Protein AF-A0A538NC25-F1 (afdb_monomer_lite)

Secondary structure (DSSP, 8-state):
-PPP------PPPTTSPP--SS--HHHHHHHHTT-S---HHHHHHHHHHH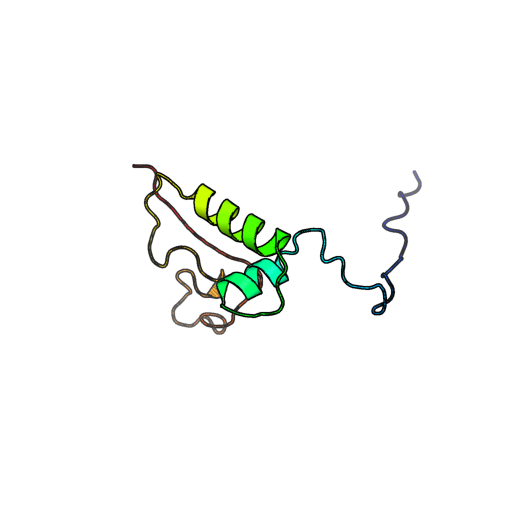HTTTTSEEPTT-SEEGGGSS--TT-TTTT---S-EE--EE--

Sequence (92 aa):
MPRRDAYSDRQPDPLDAVDTTAAHSARVWNYWLGGKDNFAPDRIAGDRLMEIFEGLELVEPGLVSCTRWRPAPDDPQANVDVPQFCAVARKP

pLDDT: mean 84.49, std 15.19, range [43.06, 96.62]

Foldseek 3Di:
DDDPDPDDDDPDDPPPPPPQPAADLVQLVCVVVVHDSHHPNSVVVNVVVVCVCPQWAKDPPAKDAPLCDPHDPPPPSNPPHDSDIDIDTHHD

Structure (mmCIF, N/CA/C/O backbone):
data_AF-A0A538NC25-F1
#
_entry.id   AF-A0A538NC25-F1
#
loop_
_atom_site.group_PDB
_atom_site.id
_atom_site.type_symbol
_atom_site.label_atom_id
_atom_site.label_alt_id
_atom_site.label_comp_id
_atom_site.label_asym_id
_atom_site.label_entity_id
_atom_site.label_seq_id
_atom_site.pdbx_PDB_ins_code
_atom_site.Cartn_x
_atom_site.Cartn_y
_atom_site.Cartn_z
_atom_site.occupancy
_atom_site.B_iso_or_equiv
_atom_site.auth_seq_id
_atom_site.auth_comp_id
_atom_site.auth_asym_id
_atom_site.auth_atom_id
_atom_site.pdbx_PDB_model_num
ATOM 1 N N . MET A 1 1 ? -26.680 -20.722 -31.541 1.00 43.06 1 MET A N 1
ATOM 2 C CA . MET A 1 1 ? -25.805 -19.659 -30.999 1.00 43.06 1 MET A CA 1
ATOM 3 C C . MET A 1 1 ? -24.522 -20.323 -30.503 1.00 43.06 1 MET A C 1
ATOM 5 O O . MET A 1 1 ? -24.599 -20.976 -29.467 1.00 43.06 1 MET A O 1
ATOM 9 N N . PRO A 1 2 ? -23.386 -20.285 -31.223 1.00 46.28 2 PRO A N 1
ATOM 10 C CA . PRO A 1 2 ? -22.144 -20.824 -30.679 1.00 46.28 2 PRO A CA 1
ATOM 11 C C . PRO A 1 2 ? -21.579 -19.855 -29.629 1.00 46.28 2 PRO A C 1
ATOM 13 O O . PRO A 1 2 ? -21.579 -18.640 -29.830 1.00 46.28 2 PRO A O 1
ATOM 16 N N . ARG A 1 3 ? -21.184 -20.400 -28.471 1.00 52.91 3 ARG A N 1
ATOM 17 C CA . ARG A 1 3 ? -20.558 -19.662 -27.364 1.00 52.91 3 ARG A CA 1
ATOM 18 C C . ARG A 1 3 ? -19.209 -19.116 -27.832 1.00 52.91 3 ARG A C 1
ATOM 20 O O . ARG A 1 3 ? -18.433 -19.875 -28.394 1.00 52.91 3 ARG A O 1
ATOM 27 N N . ARG A 1 4 ? -18.967 -17.821 -27.592 1.00 50.84 4 ARG A N 1
ATOM 28 C CA . ARG A 1 4 ? -17.679 -17.155 -27.832 1.00 50.84 4 ARG A CA 1
ATOM 29 C C . ARG A 1 4 ? -16.565 -17.886 -27.090 1.00 50.84 4 ARG A C 1
ATOM 31 O O . ARG A 1 4 ? -16.713 -18.202 -25.910 1.00 50.84 4 ARG A O 1
ATOM 38 N N . ASP A 1 5 ? -15.484 -18.096 -27.814 1.00 45.94 5 ASP A N 1
ATOM 39 C CA . ASP A 1 5 ? -14.248 -18.741 -27.401 1.00 45.94 5 ASP A CA 1
ATOM 40 C C . ASP A 1 5 ? -13.657 -17.941 -26.234 1.00 45.94 5 ASP A C 1
ATOM 42 O O . ASP A 1 5 ? -13.196 -16.808 -26.386 1.00 45.94 5 ASP A O 1
ATOM 46 N N . ALA A 1 6 ? -13.790 -18.490 -25.030 1.00 46.84 6 ALA A N 1
ATOM 47 C CA . ALA A 1 6 ? -13.235 -17.905 -23.826 1.00 46.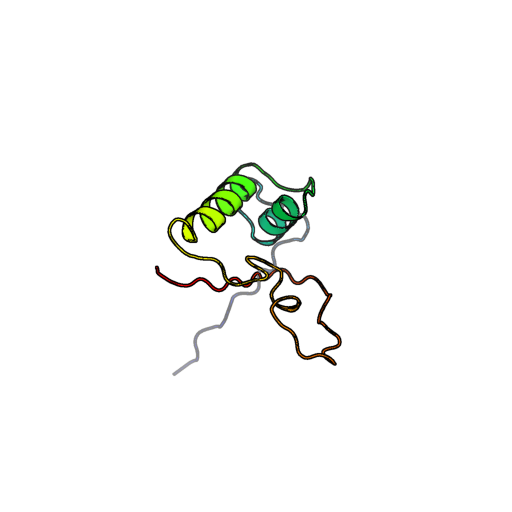84 6 ALA A CA 1
ATOM 48 C C . ALA A 1 6 ? -11.713 -18.069 -23.871 1.00 46.84 6 ALA A C 1
ATOM 50 O O . ALA A 1 6 ? -11.234 -19.193 -23.940 1.00 46.84 6 ALA A O 1
ATOM 51 N N . TYR A 1 7 ? -11.008 -16.934 -23.823 1.00 43.19 7 TYR A N 1
ATOM 52 C CA . TYR A 1 7 ? -9.594 -16.790 -23.471 1.00 43.19 7 TYR A CA 1
ATOM 53 C C .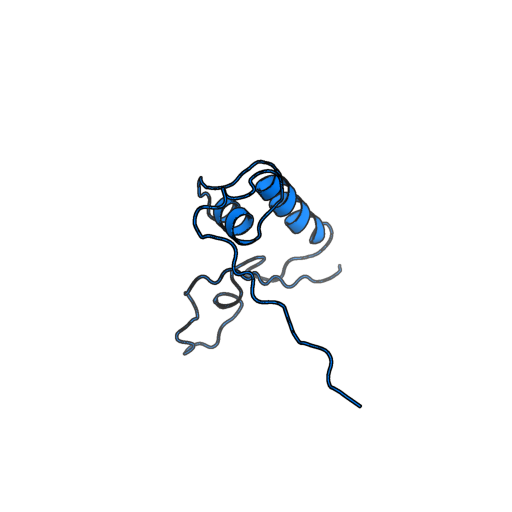 TYR A 1 7 ? -8.627 -17.716 -24.225 1.00 43.19 7 TYR A C 1
ATOM 55 O O . TYR A 1 7 ? -8.372 -18.842 -23.819 1.00 43.19 7 TYR A O 1
ATOM 63 N N . SER A 1 8 ? -8.018 -17.212 -25.304 1.00 51.47 8 SER A N 1
ATOM 64 C CA . SER A 1 8 ? -6.865 -17.880 -25.908 1.00 51.47 8 SER A CA 1
ATOM 65 C C . SER A 1 8 ? -5.731 -17.985 -24.884 1.00 51.47 8 SER A C 1
ATOM 67 O O . SER A 1 8 ? -5.180 -16.965 -24.458 1.00 51.47 8 SER A O 1
ATOM 69 N N . ASP A 1 9 ? -5.393 -19.221 -24.532 1.00 56.84 9 ASP A N 1
ATOM 70 C CA . ASP A 1 9 ? -4.260 -19.625 -23.707 1.00 56.84 9 ASP A CA 1
ATOM 71 C C . ASP A 1 9 ? -2.926 -19.180 -24.318 1.00 56.84 9 ASP A C 1
ATOM 73 O O . ASP A 1 9 ? -2.254 -19.915 -25.042 1.00 56.84 9 ASP A O 1
ATOM 77 N N . ARG A 1 10 ? -2.493 -17.972 -23.970 1.00 56.06 10 ARG A N 1
ATOM 78 C CA . ARG A 1 10 ? -1.066 -17.686 -23.869 1.00 56.06 10 ARG A CA 1
ATOM 79 C C . ARG A 1 10 ? -0.771 -17.364 -22.416 1.00 56.06 10 ARG A C 1
ATOM 81 O O . ARG A 1 10 ? -0.855 -16.208 -22.011 1.00 56.06 10 ARG A O 1
ATOM 88 N N . GLN A 1 11 ? -0.417 -18.381 -21.632 1.00 57.91 11 GLN A N 1
ATOM 89 C CA . GLN A 1 11 ? 0.424 -18.100 -20.473 1.00 57.91 11 GLN A CA 1
ATOM 90 C C . GLN A 1 11 ? 1.752 -17.554 -21.021 1.00 57.91 11 GLN A C 1
ATOM 92 O O . GLN A 1 11 ? 2.357 -18.222 -21.864 1.00 57.91 11 GLN A O 1
ATOM 97 N N . PRO A 1 12 ? 2.176 -16.338 -20.638 1.00 55.66 12 PRO A N 1
ATOM 98 C CA . PRO A 1 12 ? 3.497 -15.843 -20.999 1.00 55.66 12 PRO A CA 1
ATOM 99 C C . PRO A 1 12 ? 4.569 -16.804 -20.475 1.00 55.66 12 PRO A C 1
ATOM 101 O O . PRO A 1 12 ? 4.368 -17.480 -19.460 1.00 55.66 12 PRO A O 1
ATOM 104 N N . ASP A 1 13 ? 5.681 -16.892 -21.203 1.00 62.09 13 ASP A N 1
ATOM 105 C CA . ASP A 1 13 ? 6.828 -17.692 -20.783 1.00 62.09 13 ASP A CA 1
ATOM 106 C C . ASP A 1 13 ? 7.331 -17.111 -19.447 1.00 62.09 13 ASP A C 1
ATOM 108 O O . ASP A 1 13 ? 7.494 -15.892 -19.351 1.00 62.09 13 ASP A O 1
ATOM 112 N N . PRO A 1 14 ? 7.581 -17.923 -18.404 1.00 56.91 14 PRO A N 1
ATOM 113 C CA . PRO A 1 14 ? 8.210 -17.459 -17.166 1.00 56.91 14 PRO A CA 1
ATOM 114 C C . PRO A 1 14 ? 9.525 -16.680 -17.366 1.00 56.91 14 PRO A C 1
ATOM 116 O O . PRO A 1 14 ? 9.982 -16.019 -16.435 1.00 56.91 14 PRO A O 1
ATOM 119 N N . LEU A 1 15 ? 10.145 -16.779 -18.549 1.00 55.62 15 LEU A N 1
ATOM 120 C CA . LEU A 1 15 ? 11.361 -16.069 -18.946 1.00 55.62 15 LEU A CA 1
ATOM 121 C C . LEU A 1 15 ? 11.123 -14.738 -19.675 1.00 55.62 15 LEU A C 1
ATOM 123 O O . LEU A 1 15 ? 12.102 -14.045 -19.970 1.00 55.62 15 LEU A O 1
ATOM 127 N N . ASP A 1 16 ? 9.876 -14.348 -19.957 1.00 67.06 16 ASP A N 1
ATOM 128 C CA . ASP A 1 16 ? 9.596 -12.984 -20.402 1.00 67.06 16 ASP A CA 1
ATOM 129 C C . ASP A 1 16 ? 10.047 -12.028 -19.286 1.00 67.06 16 ASP A C 1
ATOM 131 O O . ASP A 1 16 ? 9.606 -12.118 -18.136 1.00 67.06 16 ASP A O 1
ATOM 135 N N . ALA A 1 17 ? 11.000 -11.146 -19.603 1.00 74.62 17 ALA A N 1
ATOM 136 C CA . ALA A 1 17 ? 11.567 -10.227 -18.626 1.00 74.62 17 ALA A CA 1
ATOM 137 C C . ALA A 1 17 ? 10.445 -9.428 -17.949 1.00 74.62 17 ALA A C 1
ATOM 139 O O . ALA A 1 17 ? 9.587 -8.854 -18.621 1.00 74.62 17 ALA A O 1
ATOM 140 N N . VAL A 1 18 ? 10.460 -9.390 -16.613 1.00 82.19 18 VAL A N 1
ATOM 141 C CA . VAL A 1 18 ? 9.479 -8.638 -15.825 1.00 82.19 18 VAL A CA 1
ATOM 142 C C . VAL A 1 18 ? 9.466 -7.187 -16.301 1.00 82.19 18 VAL A C 1
ATOM 144 O O . VAL A 1 18 ? 10.499 -6.520 -16.267 1.00 82.19 18 VAL A O 1
ATOM 147 N N . ASP A 1 19 ? 8.300 -6.683 -16.705 1.00 88.12 19 ASP A N 1
ATOM 148 C CA . ASP A 1 19 ? 8.146 -5.268 -17.035 1.00 88.12 19 ASP A CA 1
ATOM 149 C C . ASP A 1 19 ? 8.315 -4.424 -15.763 1.00 88.12 19 ASP A C 1
ATOM 151 O O . ASP A 1 19 ? 7.514 -4.482 -14.818 1.00 88.12 19 ASP A O 1
ATOM 155 N N . THR A 1 20 ? 9.405 -3.662 -15.733 1.00 92.06 20 THR A N 1
ATOM 156 C CA . THR A 1 20 ? 9.785 -2.761 -14.639 1.00 92.06 20 THR A CA 1
ATOM 157 C C . THR A 1 20 ? 9.367 -1.312 -14.897 1.00 92.06 20 THR A C 1
ATOM 159 O O . THR A 1 20 ? 9.579 -0.449 -14.044 1.00 92.06 20 THR A O 1
ATOM 162 N N . THR A 1 21 ? 8.772 -1.036 -16.063 1.00 94.00 21 THR A N 1
ATOM 163 C CA . THR A 1 21 ? 8.342 0.303 -16.489 1.00 94.00 21 THR A CA 1
ATOM 164 C C . THR A 1 21 ? 6.896 0.609 -16.108 1.00 94.00 21 THR A C 1
ATOM 166 O O . THR A 1 21 ? 6.550 1.774 -15.908 1.00 94.00 21 THR A O 1
ATOM 169 N N . ALA A 1 22 ? 6.068 -0.420 -15.929 1.00 91.69 22 ALA A N 1
ATOM 170 C CA . ALA A 1 22 ? 4.733 -0.314 -15.354 1.00 91.69 22 ALA A CA 1
ATOM 171 C C . ALA A 1 22 ? 4.745 -0.623 -13.848 1.00 91.69 22 ALA A C 1
ATOM 173 O O . ALA A 1 22 ? 5.581 -1.385 -13.367 1.00 91.69 22 ALA A O 1
ATOM 174 N N . ALA A 1 23 ? 3.806 -0.056 -13.089 1.00 93.25 23 ALA A N 1
ATOM 175 C CA . ALA A 1 23 ? 3.628 -0.420 -11.684 1.00 93.25 23 ALA A CA 1
ATOM 176 C C . ALA A 1 23 ? 2.987 -1.814 -11.552 1.00 93.25 23 ALA A C 1
ATOM 178 O O . ALA A 1 23 ? 2.092 -2.167 -12.320 1.00 93.25 23 ALA A O 1
ATOM 179 N N . HIS A 1 24 ? 3.404 -2.585 -10.548 1.00 92.62 24 HIS A N 1
ATOM 180 C CA . HIS A 1 24 ? 2.838 -3.894 -10.229 1.00 92.62 24 HIS A CA 1
ATOM 181 C C . HIS A 1 24 ? 2.523 -3.998 -8.734 1.00 92.62 24 HIS A C 1
ATOM 183 O O . HIS A 1 24 ? 3.386 -3.765 -7.890 1.00 92.62 24 HIS A O 1
ATOM 189 N N . SER A 1 25 ? 1.305 -4.417 -8.384 1.00 87.75 25 SER A N 1
ATOM 190 C CA . SER A 1 25 ? 0.798 -4.418 -6.999 1.00 87.75 25 SER A CA 1
ATOM 191 C C . SER A 1 25 ? 1.712 -5.146 -6.003 1.00 87.75 25 SER A C 1
ATOM 193 O O . SER A 1 25 ? 1.997 -4.618 -4.932 1.00 87.75 25 SER A O 1
ATOM 195 N N . ALA A 1 26 ? 2.247 -6.315 -6.372 1.00 89.94 26 ALA A N 1
ATOM 196 C CA . ALA A 1 26 ? 3.184 -7.064 -5.526 1.00 89.94 26 ALA A CA 1
ATOM 197 C C . ALA A 1 26 ? 4.502 -6.310 -5.236 1.00 89.94 26 ALA A C 1
ATOM 199 O O . ALA A 1 26 ? 5.103 -6.492 -4.181 1.00 89.94 26 ALA A O 1
ATOM 200 N N . ARG A 1 27 ? 4.955 -5.437 -6.145 1.00 93.81 27 ARG A N 1
ATOM 201 C CA . ARG A 1 27 ? 6.162 -4.621 -5.942 1.00 93.81 27 ARG A CA 1
ATOM 202 C C . ARG A 1 27 ? 5.870 -3.356 -5.143 1.00 93.81 27 ARG A C 1
ATOM 204 O O . ARG A 1 27 ? 6.706 -2.947 -4.344 1.00 93.81 27 ARG A O 1
ATOM 211 N N . VAL A 1 28 ? 4.673 -2.787 -5.290 1.00 92.50 28 VAL A N 1
ATOM 212 C CA . VAL A 1 28 ? 4.174 -1.730 -4.393 1.00 92.50 28 VAL A CA 1
ATOM 213 C C . VAL A 1 28 ? 4.112 -2.252 -2.952 1.00 92.50 28 VAL A C 1
ATOM 215 O O . VAL A 1 28 ? 4.597 -1.598 -2.035 1.00 92.50 28 VAL A O 1
ATOM 218 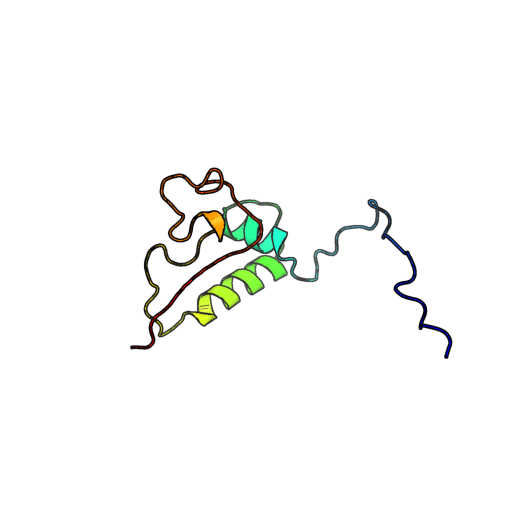N N . TRP A 1 29 ? 3.610 -3.478 -2.763 1.00 86.69 29 TRP A N 1
ATOM 219 C CA . TRP A 1 29 ? 3.633 -4.175 -1.472 1.00 86.69 29 TRP A CA 1
ATOM 220 C C . TRP A 1 29 ? 5.057 -4.278 -0.915 1.00 86.69 29 TRP A C 1
ATOM 222 O O . TRP A 1 29 ? 5.322 -3.889 0.221 1.00 86.69 29 TRP A O 1
ATOM 232 N N . ASN A 1 30 ? 5.993 -4.750 -1.739 1.00 90.56 30 ASN A N 1
ATOM 233 C CA . ASN A 1 30 ? 7.385 -4.879 -1.337 1.00 90.56 30 ASN A CA 1
ATOM 234 C C . ASN A 1 30 ? 8.014 -3.530 -0.938 1.00 90.56 30 ASN A C 1
ATOM 236 O O . ASN A 1 30 ? 8.774 -3.485 0.022 1.00 90.56 30 ASN A O 1
ATOM 240 N N . TYR A 1 31 ? 7.671 -2.431 -1.621 1.00 93.31 31 TYR A N 1
ATOM 241 C CA . TYR A 1 31 ? 8.078 -1.077 -1.227 1.00 93.31 31 TYR A CA 1
ATOM 242 C C . TYR A 1 31 ? 7.570 -0.698 0.170 1.00 93.31 31 TYR A C 1
ATOM 244 O O . TYR A 1 31 ? 8.367 -0.283 1.010 1.00 93.31 31 TYR A O 1
ATOM 252 N N . TRP A 1 32 ? 6.280 -0.888 0.449 1.00 88.69 32 TRP A N 1
ATOM 253 C CA . TRP A 1 32 ? 5.695 -0.538 1.747 1.00 88.69 32 TRP A CA 1
ATOM 254 C C . TRP A 1 32 ? 6.227 -1.378 2.913 1.00 88.69 32 TRP A C 1
ATOM 256 O O . TRP A 1 32 ? 6.325 -0.875 4.030 1.00 88.69 32 TRP A O 1
ATOM 266 N N . LEU A 1 33 ? 6.642 -2.622 2.661 1.00 87.62 33 LEU A N 1
ATOM 267 C CA . LEU A 1 33 ? 7.344 -3.442 3.655 1.00 87.62 33 LEU A CA 1
ATOM 268 C C . LEU A 1 33 ? 8.830 -3.071 3.837 1.00 87.62 33 LEU A C 1
ATOM 270 O O . LEU A 1 33 ? 9.527 -3.712 4.624 1.00 87.62 33 LEU A O 1
ATOM 274 N N . GLY A 1 34 ? 9.343 -2.074 3.110 1.00 90.25 34 GLY A N 1
ATOM 275 C CA . GLY A 1 34 ? 10.759 -1.695 3.131 1.00 90.25 34 GLY A CA 1
ATOM 276 C C . GLY A 1 34 ? 11.680 -2.650 2.358 1.00 90.25 34 GLY A C 1
ATOM 277 O O . GLY A 1 34 ? 12.900 -2.620 2.536 1.00 90.25 34 GLY A O 1
ATOM 278 N N . GLY A 1 35 ? 11.117 -3.509 1.508 1.00 92.94 35 GLY A N 1
ATOM 279 C CA . GLY A 1 35 ? 11.856 -4.381 0.602 1.00 92.94 35 GLY A CA 1
ATOM 280 C C . GLY A 1 35 ? 12.510 -3.627 -0.562 1.00 92.94 35 GLY A C 1
ATOM 281 O O . GLY A 1 35 ? 12.309 -2.428 -0.759 1.00 92.94 35 GLY A O 1
ATOM 282 N N . LYS A 1 36 ? 13.341 -4.333 -1.342 1.00 93.81 36 LYS A N 1
ATOM 283 C CA . LYS A 1 36 ? 14.221 -3.726 -2.367 1.00 93.81 36 LYS A CA 1
ATOM 284 C C . LYS A 1 36 ? 13.824 -4.031 -3.811 1.00 93.81 36 LYS A C 1
ATOM 286 O O . LYS A 1 36 ? 14.156 -3.259 -4.704 1.00 93.81 36 LYS A O 1
ATOM 291 N N . ASP A 1 37 ? 13.088 -5.113 -4.033 1.00 93.25 37 ASP A N 1
ATOM 292 C CA . ASP A 1 37 ? 12.549 -5.516 -5.339 1.00 93.25 37 ASP A CA 1
ATOM 293 C C . ASP A 1 37 ? 11.316 -4.672 -5.712 1.00 93.25 37 ASP A C 1
ATOM 295 O O . ASP A 1 37 ? 10.178 -5.146 -5.731 1.00 93.25 37 ASP A O 1
ATOM 299 N N . ASN A 1 38 ? 11.535 -3.375 -5.912 1.00 95.62 38 ASN A N 1
ATOM 300 C CA . ASN A 1 38 ? 10.548 -2.418 -6.398 1.00 95.62 38 ASN A CA 1
ATOM 301 C C . ASN A 1 38 ? 11.227 -1.353 -7.266 1.00 95.62 38 ASN A C 1
ATOM 303 O O . ASN A 1 38 ? 12.376 -0.963 -7.043 1.00 95.62 38 ASN A O 1
ATOM 307 N N . PHE A 1 39 ? 10.500 -0.861 -8.262 1.00 95.50 39 PHE A N 1
ATOM 308 C CA . PHE A 1 39 ? 10.985 0.134 -9.209 1.00 95.50 39 PHE A CA 1
ATOM 309 C C . PHE A 1 39 ? 10.284 1.478 -8.992 1.00 95.50 39 PHE A C 1
ATOM 311 O O . PHE A 1 39 ? 9.356 1.606 -8.193 1.00 95.50 39 PHE A O 1
ATOM 318 N N . ALA A 1 40 ? 10.753 2.521 -9.682 1.00 96.62 40 ALA A N 1
ATOM 319 C CA . ALA A 1 40 ? 10.205 3.869 -9.525 1.00 96.62 40 ALA A CA 1
ATOM 320 C C . ALA A 1 40 ? 8.677 3.954 -9.744 1.00 96.62 40 ALA A C 1
ATOM 322 O O . ALA A 1 40 ? 8.025 4.587 -8.913 1.00 96.62 40 ALA A O 1
ATOM 323 N N . PRO A 1 41 ? 8.081 3.292 -10.761 1.00 96.50 41 PRO A N 1
ATOM 324 C CA . PRO A 1 41 ? 6.628 3.286 -10.937 1.00 96.50 41 PRO A CA 1
ATOM 325 C C . PRO A 1 41 ? 5.868 2.717 -9.732 1.00 96.50 41 PRO A C 1
ATOM 327 O O . PRO A 1 41 ? 4.801 3.220 -9.393 1.00 96.50 41 PRO A O 1
ATOM 330 N N . ASP A 1 42 ? 6.427 1.707 -9.057 1.00 95.69 42 ASP A N 1
ATOM 331 C CA . ASP A 1 42 ? 5.795 1.069 -7.900 1.00 95.69 42 ASP A CA 1
ATOM 332 C C . ASP A 1 42 ? 5.766 2.012 -6.691 1.00 95.69 42 ASP A C 1
ATOM 334 O O . ASP A 1 42 ? 4.741 2.145 -6.027 1.00 95.69 42 ASP A O 1
ATOM 338 N N . ARG A 1 43 ? 6.873 2.717 -6.429 1.00 95.81 43 ARG A N 1
ATOM 339 C CA . ARG A 1 43 ? 6.947 3.690 -5.328 1.00 95.81 43 ARG A CA 1
ATOM 340 C C . ARG A 1 43 ? 5.988 4.851 -5.540 1.00 95.81 43 ARG A C 1
ATOM 342 O O . ARG A 1 43 ? 5.229 5.178 -4.639 1.00 95.81 43 ARG A O 1
ATOM 349 N N . ILE A 1 44 ? 5.951 5.395 -6.760 1.00 95.81 44 ILE A N 1
ATOM 350 C CA . ILE A 1 44 ? 5.010 6.460 -7.129 1.00 95.81 44 ILE A CA 1
ATOM 351 C C . ILE A 1 44 ? 3.569 5.986 -6.921 1.00 95.81 44 ILE A C 1
ATOM 353 O O . ILE A 1 44 ? 2.775 6.700 -6.318 1.00 95.81 44 ILE A O 1
ATOM 357 N N . ALA A 1 45 ? 3.221 4.787 -7.395 1.00 93.44 45 ALA A N 1
ATOM 358 C CA . ALA A 1 45 ? 1.884 4.237 -7.197 1.00 93.44 45 ALA A CA 1
ATOM 359 C C . ALA A 1 45 ? 1.553 4.043 -5.706 1.00 93.44 45 ALA A C 1
ATOM 361 O O . ALA A 1 45 ? 0.445 4.370 -5.285 1.00 93.44 45 ALA A O 1
ATOM 362 N N . GLY A 1 46 ? 2.511 3.560 -4.907 1.00 91.44 46 GLY A N 1
ATOM 363 C CA . GLY A 1 46 ? 2.370 3.425 -3.457 1.00 91.44 46 GLY A CA 1
ATOM 364 C C . GLY A 1 46 ? 2.132 4.762 -2.755 1.00 91.44 46 GLY A C 1
ATOM 365 O O . GLY A 1 46 ? 1.204 4.880 -1.960 1.00 91.44 46 GLY A O 1
ATOM 366 N N . ASP A 1 47 ? 2.906 5.791 -3.089 1.00 93.06 47 ASP A N 1
ATOM 367 C CA . ASP A 1 47 ? 2.742 7.125 -2.505 1.00 93.06 47 ASP A CA 1
ATOM 368 C C . ASP A 1 47 ? 1.380 7.733 -2.899 1.00 93.06 47 ASP A C 1
ATOM 370 O O . ASP A 1 47 ? 0.640 8.209 -2.038 1.00 93.06 47 ASP A O 1
ATOM 374 N N . ARG A 1 48 ? 0.968 7.613 -4.172 1.00 91.38 48 ARG A N 1
ATOM 375 C CA . ARG A 1 48 ? -0.357 8.066 -4.645 1.00 91.38 48 ARG A CA 1
ATOM 376 C C . ARG A 1 48 ? -1.519 7.355 -3.956 1.00 91.38 48 ARG A C 1
ATOM 378 O O . ARG A 1 48 ? -2.555 7.968 -3.732 1.00 91.38 48 ARG A O 1
ATOM 385 N N . LEU A 1 49 ? -1.374 6.073 -3.622 1.00 86.62 49 LEU A N 1
ATOM 386 C CA . LEU A 1 49 ? -2.394 5.339 -2.866 1.00 86.62 49 LEU A CA 1
ATOM 387 C C . LEU A 1 49 ? -2.553 5.894 -1.445 1.00 86.62 49 LEU A C 1
ATOM 389 O O . LEU A 1 49 ? -3.673 5.936 -0.941 1.00 86.62 49 LEU A O 1
ATOM 393 N N . MET A 1 50 ? -1.469 6.361 -0.820 1.00 84.25 50 MET A N 1
ATOM 394 C CA . MET A 1 50 ? -1.534 7.016 0.490 1.00 84.25 50 MET A CA 1
ATOM 395 C C . MET A 1 50 ? -2.211 8.389 0.419 1.00 84.25 50 MET A C 1
ATOM 397 O O . MET A 1 50 ? -2.982 8.727 1.314 1.00 84.25 50 MET A O 1
ATOM 401 N N . GLU A 1 51 ? -1.996 9.144 -0.662 1.00 89.62 51 GLU A N 1
ATOM 402 C CA . GLU A 1 51 ? -2.656 10.441 -0.893 1.00 89.62 51 GLU A CA 1
ATOM 403 C C . GLU A 1 51 ? -4.190 10.332 -0.972 1.00 89.62 51 GLU A C 1
ATOM 405 O O . GLU A 1 51 ? -4.887 11.285 -0.641 1.00 89.62 51 GLU A O 1
ATOM 410 N N . ILE A 1 52 ? -4.756 9.173 -1.340 1.00 88.25 52 ILE A N 1
ATOM 411 C CA . ILE A 1 52 ? -6.222 8.970 -1.362 1.00 88.25 52 ILE A CA 1
ATOM 412 C C . ILE A 1 52 ? -6.845 9.179 0.028 1.00 88.25 52 ILE A C 1
ATOM 414 O O . ILE A 1 52 ? -8.013 9.554 0.136 1.00 88.25 52 ILE A O 1
ATOM 418 N N . PHE A 1 53 ? -6.077 8.942 1.094 1.00 89.75 53 PHE A N 1
ATOM 419 C CA . PHE A 1 53 ? -6.528 9.133 2.471 1.00 89.75 53 PHE A CA 1
ATOM 420 C C . PHE A 1 53 ? -6.269 10.546 3.008 1.00 89.75 53 PHE A C 1
ATOM 422 O O . PHE A 1 53 ? -6.593 10.822 4.163 1.00 89.75 53 PHE A O 1
ATOM 429 N N . GLU A 1 54 ? -5.714 11.455 2.201 1.00 91.62 54 GLU A N 1
ATOM 430 C CA . GLU A 1 54 ? -5.506 12.843 2.607 1.00 91.62 54 GLU A CA 1
ATOM 431 C C . GLU A 1 54 ? -6.846 13.524 2.940 1.00 91.62 54 GLU A C 1
ATOM 433 O O . GLU A 1 54 ? -7.839 13.408 2.219 1.00 91.62 54 GLU A O 1
ATOM 438 N N . GLY A 1 55 ? -6.892 14.225 4.076 1.00 93.06 55 GLY A N 1
ATOM 439 C CA . GLY A 1 55 ? -8.110 14.876 4.570 1.00 93.06 55 GLY A CA 1
ATOM 440 C C . GLY A 1 55 ? -9.157 13.925 5.165 1.00 93.06 55 GLY A C 1
ATOM 441 O O . GLY A 1 55 ? -10.245 14.382 5.519 1.00 93.06 55 GLY A O 1
ATOM 442 N N . LEU A 1 56 ? -8.849 12.631 5.298 1.00 94.44 56 LEU A N 1
ATOM 443 C CA . LEU A 1 56 ? -9.676 11.651 5.999 1.00 94.44 56 LEU A CA 1
ATOM 444 C C . LEU A 1 56 ? -9.022 11.230 7.318 1.00 94.44 56 LEU A C 1
ATOM 446 O O . LEU A 1 56 ? -7.801 11.207 7.458 1.00 94.44 56 LEU A O 1
ATOM 450 N N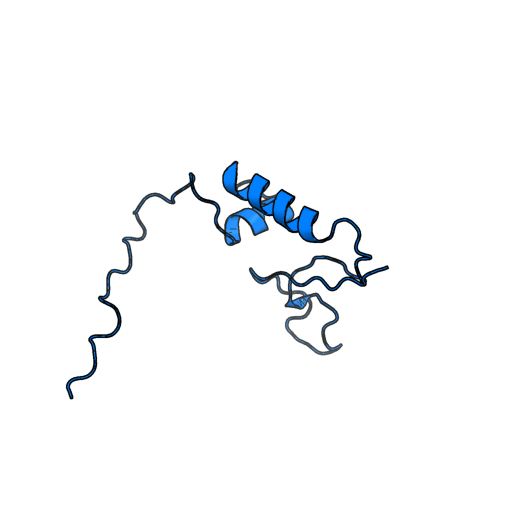 . GLU A 1 57 ? -9.843 10.836 8.285 1.00 94.62 57 GLU A N 1
ATOM 451 C CA . GLU A 1 57 ? -9.367 10.281 9.551 1.00 94.62 57 GLU A CA 1
ATOM 452 C C . GLU A 1 57 ? -9.283 8.756 9.441 1.00 94.62 57 GLU A C 1
ATOM 454 O O . GLU A 1 57 ? -10.307 8.062 9.464 1.00 94.62 57 GLU A O 1
ATOM 459 N N . LEU A 1 58 ? -8.067 8.219 9.295 1.00 94.12 58 LEU A N 1
ATOM 460 C CA . LEU A 1 58 ? -7.841 6.774 9.260 1.00 94.12 58 LEU A CA 1
ATOM 461 C C . LEU A 1 58 ? -8.285 6.116 10.572 1.00 94.12 58 LEU A C 1
ATOM 463 O O . LEU A 1 58 ? -7.911 6.523 11.669 1.00 94.12 58 LEU A O 1
ATOM 467 N N . VAL A 1 59 ? -9.077 5.056 10.443 1.00 96.56 59 VAL A N 1
ATOM 468 C CA . VAL A 1 59 ? -9.484 4.211 11.560 1.00 96.56 59 VAL A CA 1
ATOM 469 C C . VAL A 1 59 ? -8.383 3.192 11.830 1.00 96.56 59 VAL A C 1
ATOM 471 O O . VAL A 1 59 ? -7.966 2.476 10.921 1.00 96.56 59 VAL A O 1
ATOM 474 N N . GLU A 1 60 ? -7.974 3.064 13.093 1.00 94.56 60 GLU A N 1
ATOM 475 C CA . GLU A 1 60 ? -7.011 2.046 13.526 1.00 94.56 60 GLU A CA 1
ATOM 476 C C . GLU A 1 60 ? -7.430 0.629 13.076 1.00 94.56 60 GLU A C 1
ATOM 478 O O . GLU A 1 60 ? -8.599 0.240 13.286 1.00 94.56 60 GLU A O 1
ATOM 483 N N . PRO A 1 61 ? -6.508 -0.158 12.480 1.00 93.94 61 PRO A N 1
ATOM 484 C CA . PRO A 1 61 ? -5.039 0.012 12.477 1.00 93.94 61 PRO A CA 1
ATOM 485 C C . PRO A 1 61 ? -4.446 0.827 11.301 1.00 93.94 61 PRO A C 1
ATOM 487 O O . PRO A 1 61 ? -3.253 0.734 11.024 1.00 93.94 61 PRO A O 1
ATOM 490 N N . GLY A 1 62 ? -5.263 1.575 10.554 1.00 92.88 62 GLY A N 1
ATOM 491 C CA . GLY A 1 62 ? -4.826 2.285 9.349 1.00 92.88 62 GLY A CA 1
ATOM 492 C C . GLY A 1 62 ? -4.777 1.379 8.115 1.00 92.88 62 GLY A C 1
ATOM 493 O O . GLY A 1 62 ? -5.631 0.505 7.950 1.00 92.88 62 GLY A O 1
ATOM 494 N N . LEU A 1 63 ? -3.803 1.616 7.230 1.00 90.19 63 LEU A N 1
ATOM 495 C CA . LEU A 1 63 ? -3.568 0.809 6.029 1.00 90.19 63 LEU A CA 1
ATOM 496 C C . LEU A 1 63 ? -2.678 -0.394 6.359 1.00 90.19 63 LEU A C 1
ATOM 498 O O . LEU A 1 63 ? -1.486 -0.245 6.611 1.00 90.19 63 LEU A O 1
ATOM 502 N N . VAL A 1 64 ? -3.255 -1.593 6.326 1.00 89.88 64 VAL A N 1
ATOM 503 C CA . VAL A 1 64 ? -2.565 -2.861 6.624 1.00 89.88 64 VAL A CA 1
ATOM 504 C C . VAL A 1 64 ? -2.966 -3.950 5.626 1.00 89.88 64 VAL A C 1
ATOM 506 O O . VAL A 1 64 ? -3.895 -3.758 4.841 1.00 89.88 64 VAL A O 1
ATOM 509 N N . SER A 1 65 ? -2.297 -5.110 5.651 1.00 89.94 65 SER A N 1
ATOM 510 C CA . SER A 1 65 ? -2.789 -6.300 4.935 1.00 89.94 65 SER A CA 1
ATOM 511 C C . SER A 1 65 ? -4.232 -6.616 5.339 1.00 89.94 65 SER A C 1
ATOM 513 O O . SER A 1 65 ? -4.572 -6.498 6.517 1.00 89.94 65 SER A O 1
ATOM 515 N N . CYS A 1 66 ? -5.073 -7.048 4.397 1.00 91.75 66 CYS A N 1
ATOM 516 C CA . CYS A 1 66 ? -6.492 -7.328 4.652 1.00 91.75 66 CYS A CA 1
ATOM 517 C C . CYS A 1 66 ? -6.727 -8.278 5.831 1.00 91.75 66 CYS A C 1
ATOM 519 O O . CYS A 1 66 ? -7.628 -8.053 6.631 1.00 91.75 66 CYS A O 1
ATOM 521 N N . THR A 1 67 ? -5.893 -9.302 5.966 1.00 93.44 67 THR A N 1
ATOM 522 C CA . THR A 1 67 ? -5.949 -10.301 7.045 1.00 93.44 67 THR A CA 1
ATOM 523 C C . THR A 1 67 ? -5.665 -9.729 8.433 1.00 93.44 67 THR A C 1
ATOM 525 O O . THR A 1 67 ? -6.084 -10.302 9.433 1.00 93.44 67 THR A O 1
ATOM 528 N N . ARG A 1 68 ? -4.981 -8.583 8.518 1.00 93.19 68 ARG A N 1
ATOM 529 C CA . ARG A 1 68 ? -4.656 -7.904 9.780 1.00 93.19 68 ARG A CA 1
ATOM 530 C C . ARG A 1 68 ? -5.705 -6.870 10.186 1.00 93.19 68 ARG A C 1
ATOM 532 O O . ARG A 1 68 ? -5.622 -6.300 11.276 1.00 93.19 68 ARG A O 1
ATOM 539 N N . TRP A 1 69 ? -6.686 -6.585 9.331 1.00 94.81 69 TRP A N 1
ATOM 540 C CA . TRP A 1 69 ? -7.695 -5.575 9.622 1.00 94.81 69 TRP A CA 1
ATOM 541 C C . TRP A 1 69 ? -8.804 -6.161 10.502 1.00 94.81 69 TRP A C 1
ATOM 543 O O . TRP A 1 69 ? -9.717 -6.817 10.013 1.00 94.81 69 TRP A O 1
ATOM 553 N N . ARG A 1 70 ? -8.701 -5.923 11.819 1.00 94.75 70 ARG A N 1
ATOM 554 C CA . ARG A 1 70 ? -9.668 -6.356 12.853 1.00 94.75 70 ARG A CA 1
ATOM 555 C C . ARG A 1 70 ? -10.180 -7.800 12.654 1.00 94.75 70 ARG A C 1
ATOM 557 O O . ARG A 1 70 ? -11.396 -7.999 12.587 1.00 94.75 70 ARG A O 1
ATOM 564 N N . PRO A 1 71 ? -9.276 -8.790 12.550 1.00 95.00 71 PRO A N 1
ATOM 565 C CA . PRO A 1 71 ? -9.663 -10.183 12.364 1.00 95.00 71 PRO A CA 1
ATOM 566 C C . PRO A 1 71 ? -10.443 -10.710 13.573 1.00 95.00 71 PRO A C 1
ATOM 568 O O . PRO A 1 71 ? -10.382 -10.147 14.673 1.00 95.00 71 PRO A O 1
ATOM 571 N N . ALA A 1 72 ? -11.166 -11.815 13.379 1.00 93.12 72 ALA A N 1
ATOM 572 C CA . ALA A 1 72 ? -11.771 -12.527 14.497 1.00 93.12 72 ALA A CA 1
ATOM 573 C C . ALA A 1 72 ? -10.673 -13.066 15.441 1.00 93.12 72 ALA A C 1
ATOM 575 O O . ALA A 1 72 ? -9.582 -13.399 14.971 1.00 93.12 72 ALA A O 1
ATOM 576 N N . PRO A 1 73 ? -10.927 -13.174 16.760 1.00 90.88 73 PRO A N 1
ATOM 577 C CA . PRO A 1 73 ? -9.912 -13.611 17.723 1.00 90.88 73 PRO A CA 1
ATOM 578 C C . PRO A 1 73 ? -9.292 -14.987 17.433 1.00 90.88 73 PRO A C 1
ATOM 580 O O . PRO A 1 73 ? -8.161 -15.241 17.837 1.00 90.88 73 PRO A O 1
ATOM 583 N N . ASP A 1 74 ? -10.028 -15.868 16.761 1.00 93.88 74 ASP A N 1
ATOM 584 C CA . ASP A 1 74 ? -9.653 -17.239 16.414 1.00 93.88 74 ASP A CA 1
ATOM 585 C C . ASP A 1 74 ? -9.368 -17.432 14.915 1.00 93.88 74 ASP A C 1
ATOM 587 O O . ASP A 1 74 ? -9.243 -18.567 14.452 1.00 93.88 74 ASP A O 1
ATOM 591 N N . ASP A 1 75 ? -9.230 -16.342 14.153 1.00 92.44 75 ASP A N 1
ATOM 592 C CA . ASP A 1 75 ? -8.908 -16.414 12.731 1.00 92.44 75 ASP A CA 1
ATOM 593 C C . ASP A 1 75 ? -7.468 -16.931 12.527 1.00 92.44 75 ASP A C 1
ATOM 595 O O . ASP A 1 75 ? -6.502 -16.249 12.898 1.00 92.44 75 ASP A O 1
ATOM 599 N N . PRO A 1 76 ? -7.279 -18.108 11.896 1.00 91.12 76 PRO A N 1
ATOM 600 C CA . PRO A 1 76 ? -5.950 -18.660 11.653 1.00 91.12 76 PRO A CA 1
ATOM 601 C C . PRO A 1 76 ? -5.099 -17.805 10.698 1.00 91.12 76 PRO A C 1
ATOM 603 O O . PRO A 1 76 ? -3.895 -18.032 10.591 1.00 91.12 76 PRO A O 1
ATOM 606 N N . GLN A 1 77 ? -5.692 -16.834 9.997 1.00 88.75 77 GLN A N 1
ATOM 607 C CA . GLN A 1 77 ? -5.018 -15.972 9.027 1.00 88.75 77 GLN A CA 1
ATOM 608 C C . GLN A 1 77 ? -4.659 -14.585 9.570 1.00 88.75 77 GLN A C 1
ATOM 610 O O . GLN A 1 77 ? -3.985 -13.844 8.860 1.00 88.75 77 GLN A O 1
ATOM 615 N N . ALA A 1 78 ? -5.017 -14.244 10.816 1.00 85.88 78 ALA A N 1
ATOM 616 C CA . ALA A 1 78 ? -4.912 -12.897 11.401 1.00 85.88 78 ALA A CA 1
ATOM 617 C C . ALA A 1 78 ? -3.538 -12.191 11.278 1.00 85.88 78 ALA A C 1
ATOM 619 O O . ALA A 1 78 ? -3.448 -10.976 11.437 1.00 85.88 78 ALA A O 1
ATOM 620 N N . ASN A 1 79 ? -2.459 -12.933 11.006 1.00 85.38 79 ASN A N 1
ATOM 621 C CA . ASN A 1 79 ? -1.093 -12.415 10.867 1.00 85.38 79 ASN A CA 1
ATOM 622 C C . ASN A 1 79 ? -0.373 -12.902 9.598 1.00 85.38 79 ASN A C 1
ATOM 624 O O . ASN A 1 79 ? 0.852 -12.826 9.511 1.00 85.38 79 ASN A O 1
ATOM 628 N N . VAL A 1 80 ? -1.112 -13.432 8.624 1.00 89.69 80 VAL A N 1
ATOM 629 C CA . VAL A 1 80 ? -0.556 -13.877 7.343 1.00 89.69 80 VAL A CA 1
ATOM 630 C C . VAL A 1 80 ? -0.668 -12.739 6.344 1.00 89.69 80 VAL A C 1
ATOM 632 O O . VAL A 1 80 ? -1.774 -12.336 6.004 1.00 89.69 80 VAL A O 1
ATOM 635 N N . ASP A 1 81 ? 0.455 -12.229 5.847 1.00 86.31 81 ASP A N 1
ATOM 636 C CA . ASP A 1 81 ? 0.427 -11.149 4.862 1.00 86.31 81 ASP A CA 1
ATOM 637 C C . ASP A 1 81 ? -0.052 -11.647 3.495 1.00 86.31 81 ASP A C 1
ATOM 639 O O . ASP A 1 81 ? 0.496 -12.588 2.919 1.00 86.31 81 ASP A O 1
ATOM 643 N N . VAL A 1 82 ? -1.081 -10.982 2.971 1.00 84.69 82 VAL A N 1
ATOM 644 C CA . VAL A 1 82 ? -1.628 -11.196 1.627 1.00 84.69 82 VAL A CA 1
ATOM 645 C C . VAL A 1 82 ? -1.401 -9.956 0.759 1.00 84.69 82 VAL A C 1
ATOM 647 O O . VAL A 1 82 ? -1.354 -8.846 1.297 1.00 84.69 82 VAL A O 1
ATOM 650 N N . PRO A 1 83 ? -1.311 -10.093 -0.581 1.00 79.06 83 PRO A N 1
ATOM 651 C CA . PRO A 1 83 ? -1.065 -8.979 -1.506 1.00 79.06 83 PRO A CA 1
ATOM 652 C C . PRO A 1 83 ? -2.307 -8.087 -1.718 1.00 79.06 83 PRO A C 1
ATOM 654 O O . PRO A 1 83 ? -2.561 -7.601 -2.819 1.00 79.06 83 PRO A O 1
ATOM 657 N N . GLN A 1 84 ? -3.099 -7.886 -0.667 1.00 84.12 84 GLN A N 1
ATOM 658 C CA . GLN A 1 84 ? -4.284 -7.042 -0.638 1.00 84.12 84 GLN A CA 1
ATOM 659 C C . GLN A 1 84 ? -4.256 -6.201 0.642 1.00 84.12 84 GLN A C 1
ATOM 661 O O . GLN A 1 84 ? -4.011 -6.728 1.729 1.00 84.12 84 GLN A O 1
ATOM 666 N N . PHE A 1 85 ? -4.510 -4.899 0.509 1.00 84.69 85 PHE A N 1
ATOM 667 C CA . PHE A 1 85 ? -4.562 -3.966 1.632 1.00 84.69 85 PHE A CA 1
ATOM 668 C C . PHE A 1 85 ? -5.992 -3.567 1.975 1.00 84.69 85 PHE A C 1
ATOM 670 O O . PHE A 1 85 ? -6.857 -3.468 1.103 1.00 84.69 85 PHE A O 1
ATOM 677 N N . CYS A 1 86 ? -6.206 -3.275 3.253 1.00 91.00 86 CYS A N 1
ATOM 678 C CA . CYS A 1 86 ? -7.425 -2.688 3.772 1.00 91.00 86 CYS A CA 1
ATOM 679 C C . CYS A 1 86 ? -7.084 -1.438 4.582 1.00 91.00 86 CYS A C 1
ATOM 681 O O . CYS A 1 86 ? -6.171 -1.447 5.406 1.00 91.00 86 CYS A O 1
ATOM 683 N N . ALA A 1 87 ? -7.853 -0.381 4.352 1.00 93.06 87 ALA A N 1
ATOM 684 C CA . ALA A 1 87 ? -7.944 0.777 5.221 1.00 93.06 87 ALA A CA 1
ATOM 685 C C . ALA A 1 87 ? -9.405 1.220 5.270 1.00 93.06 87 ALA A C 1
ATOM 687 O O . ALA A 1 87 ? -10.149 1.082 4.297 1.00 93.06 87 ALA A O 1
ATOM 688 N N . VAL A 1 88 ? -9.800 1.782 6.406 1.00 95.69 88 VAL A N 1
ATOM 689 C CA . VAL A 1 88 ? -11.099 2.427 6.587 1.00 95.69 88 VAL A CA 1
ATOM 690 C C . VAL A 1 88 ? -10.829 3.819 7.118 1.00 95.69 88 VAL A C 1
ATOM 692 O O . VAL A 1 88 ? -10.001 3.984 8.010 1.00 95.69 88 VAL A O 1
ATOM 695 N N . ALA A 1 89 ? -11.524 4.815 6.584 1.00 95.31 89 ALA A N 1
ATOM 696 C CA . ALA A 1 89 ? -11.360 6.199 6.997 1.00 95.31 89 ALA A CA 1
ATOM 697 C C . ALA A 1 89 ? -12.723 6.862 7.203 1.00 95.31 89 ALA A C 1
ATOM 699 O O . ALA A 1 89 ? -13.702 6.514 6.536 1.00 95.31 89 ALA A O 1
ATOM 700 N N . ARG A 1 90 ? -12.790 7.811 8.135 1.00 96.06 90 ARG A N 1
ATOM 701 C CA . ARG A 1 90 ? -13.957 8.668 8.349 1.00 96.06 90 ARG A CA 1
ATOM 702 C C . ARG A 1 90 ? -13.746 9.983 7.617 1.00 96.06 90 ARG A C 1
ATOM 704 O O . ARG A 1 90 ? -12.646 10.531 7.613 1.00 96.06 90 ARG A O 1
ATOM 711 N N . LYS A 1 91 ? -14.814 10.490 7.006 1.00 93.31 91 LYS A N 1
ATOM 712 C CA . LYS A 1 91 ? -14.852 11.889 6.596 1.0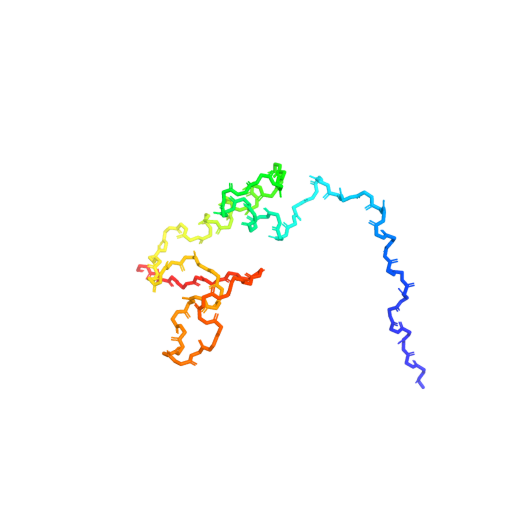0 93.31 91 LYS A CA 1
ATOM 713 C C . LYS A 1 91 ? -15.039 12.743 7.863 1.00 93.31 91 LYS A C 1
ATOM 715 O O . LYS A 1 91 ? -15.906 12.361 8.655 1.00 93.31 91 LYS A O 1
ATOM 720 N N . PRO A 1 92 ? -14.261 13.822 8.044 1.00 82.31 92 PRO A N 1
ATOM 721 C CA . PRO A 1 92 ? -14.463 14.775 9.134 1.00 82.31 92 PRO A CA 1
ATOM 722 C C . PRO A 1 92 ? -15.879 15.367 9.153 1.00 82.31 92 PRO A C 1
ATOM 724 O O . PRO A 1 92 ? -16.475 15.523 8.055 1.00 82.31 92 PRO A O 1
#

Radius of gyration: 17.99 Å; chains: 1; bounding box: 40×36×49 Å